Protein AF-A0A1P8U881-F1 (afdb_monomer_lite)

Secondary structure (DSSP, 8-state):
-HHHHHHHHHHHHHHHHHHHHHHHHHHHTT--HHHHHHHHHHHHHHHHHHHHHHHHHHH-HHHHTT----HHHHHHHHHHHHHHHHHTT--TTTHHHHHHHHHHHHHHHHHHHHHHHHHHHS-----EE-TTS-EEPPPPPPPP--------------PPPP-

Structure (mmCIF, N/CA/C/O backbone):
data_AF-A0A1P8U881-F1
#
_entry.id   AF-A0A1P8U881-F1
#
loop_
_atom_site.group_PDB
_atom_site.id
_atom_site.type_symbol
_atom_site.label_atom_id
_atom_site.label_alt_id
_atom_site.label_comp_id
_atom_site.label_asym_id
_atom_site.label_entity_id
_atom_site.label_seq_id
_atom_site.pdbx_PDB_ins_code
_atom_site.Cartn_x
_atom_site.Cartn_y
_atom_site.Cartn_z
_atom_site.occupancy
_atom_site.B_iso_or_equiv
_atom_site.auth_seq_id
_atom_site.auth_comp_id
_atom_site.auth_asym_id
_atom_site.auth_atom_id
_atom_site.pdbx_PDB_model_num
ATOM 1 N N . MET A 1 1 ? -10.033 -18.294 9.668 1.00 58.78 1 MET A N 1
ATOM 2 C CA . MET A 1 1 ? -9.187 -17.810 10.787 1.00 58.78 1 MET A CA 1
ATOM 3 C C . MET A 1 1 ? -7.705 -17.781 10.399 1.00 58.78 1 MET A C 1
ATOM 5 O O . MET A 1 1 ? -7.100 -16.722 10.499 1.00 58.78 1 MET A O 1
ATOM 9 N N . TRP A 1 2 ? -7.148 -18.877 9.861 1.00 72.69 2 TRP A N 1
ATOM 10 C CA . TRP A 1 2 ? -5.722 -18.996 9.504 1.00 72.69 2 TRP A CA 1
ATOM 11 C C . TRP A 1 2 ? -5.199 -17.943 8.508 1.00 72.69 2 TRP A C 1
ATOM 13 O O . TRP A 1 2 ? -4.165 -17.335 8.767 1.00 72.69 2 TRP A O 1
ATOM 23 N N . LEU A 1 3 ? -5.949 -17.631 7.439 1.00 68.19 3 LEU A N 1
ATOM 24 C CA . LEU A 1 3 ? -5.554 -16.625 6.436 1.00 68.19 3 LEU A CA 1
ATOM 25 C C . LEU A 1 3 ? -5.283 -15.237 7.048 1.00 68.19 3 LEU A C 1
ATOM 27 O O . LEU A 1 3 ? -4.301 -14.583 6.715 1.00 68.19 3 LEU A O 1
ATOM 31 N N . ARG A 1 4 ? -6.120 -14.813 8.006 1.00 69.38 4 ARG A N 1
ATOM 32 C CA . ARG A 1 4 ? -6.014 -13.506 8.684 1.00 69.38 4 ARG A CA 1
ATOM 33 C C . ARG A 1 4 ? -4.756 -13.418 9.553 1.00 69.38 4 ARG A C 1
ATOM 35 O O . ARG A 1 4 ? -4.193 -12.342 9.727 1.00 69.38 4 ARG A O 1
ATOM 42 N N . GLN A 1 5 ? -4.317 -14.554 10.084 1.00 71.75 5 GLN A N 1
ATOM 43 C CA . GLN A 1 5 ? -3.160 -14.673 10.967 1.00 71.75 5 GLN A CA 1
ATOM 44 C C . GLN A 1 5 ? -1.859 -14.867 10.180 1.00 71.75 5 GLN A C 1
ATOM 46 O O . GLN A 1 5 ? -0.818 -14.331 10.557 1.00 71.75 5 GLN A O 1
ATOM 51 N N . ALA A 1 6 ? -1.931 -15.577 9.052 1.00 72.88 6 ALA A N 1
ATOM 52 C CA . ALA A 1 6 ? -0.857 -15.668 8.072 1.00 72.88 6 ALA A CA 1
ATOM 53 C C . ALA A 1 6 ? -0.561 -14.294 7.455 1.00 72.88 6 ALA A C 1
ATOM 55 O O . ALA A 1 6 ? 0.593 -13.878 7.442 1.00 72.88 6 ALA A O 1
ATOM 56 N N . PHE A 1 7 ? -1.594 -13.540 7.060 1.00 70.44 7 PHE A N 1
ATOM 57 C CA . PHE A 1 7 ? -1.422 -12.181 6.542 1.00 70.44 7 PHE A CA 1
ATOM 58 C C . PHE A 1 7 ? -0.778 -11.249 7.573 1.00 70.44 7 PHE A C 1
ATOM 60 O O . PHE A 1 7 ? 0.141 -10.505 7.249 1.00 70.44 7 PHE A O 1
ATOM 67 N N . PHE A 1 8 ? -1.173 -11.357 8.847 1.00 70.06 8 PHE A N 1
ATOM 68 C CA . PHE A 1 8 ? -0.537 -10.597 9.926 1.00 70.06 8 PHE A CA 1
ATOM 69 C C . PHE A 1 8 ? 0.968 -10.884 10.056 1.00 70.06 8 PHE A C 1
ATOM 71 O O . PHE A 1 8 ? 1.750 -9.977 10.327 1.00 70.06 8 PHE A O 1
ATOM 78 N N . ARG A 1 9 ? 1.390 -12.137 9.847 1.00 75.06 9 ARG A N 1
ATOM 79 C CA . ARG A 1 9 ? 2.813 -12.508 9.827 1.00 75.06 9 ARG A CA 1
ATOM 80 C C . ARG A 1 9 ? 3.512 -12.062 8.544 1.00 75.06 9 ARG A C 1
ATOM 82 O O . ARG A 1 9 ? 4.681 -11.714 8.617 1.00 75.06 9 ARG A O 1
ATOM 89 N N . TRP A 1 10 ? 2.805 -12.054 7.412 1.00 78.38 10 TRP A N 1
ATOM 90 C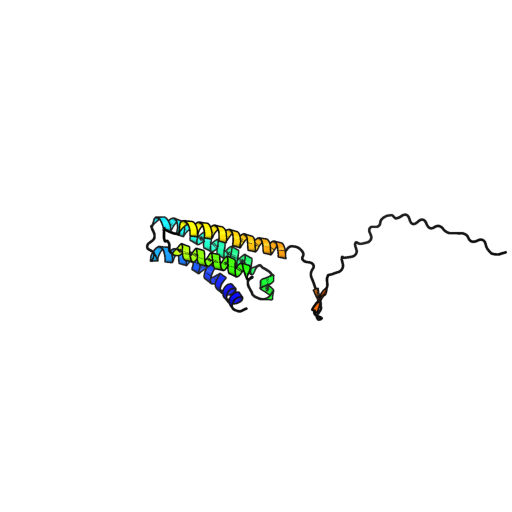 CA . TRP A 1 10 ? 3.308 -11.658 6.090 1.00 78.38 10 TRP A CA 1
ATOM 91 C C . TRP A 1 10 ? 3.553 -10.152 5.950 1.00 78.38 10 TRP A C 1
ATOM 93 O O . TRP A 1 10 ? 4.428 -9.734 5.200 1.00 78.38 10 TRP A O 1
ATOM 103 N N . LEU A 1 11 ? 2.835 -9.337 6.719 1.00 72.25 11 LEU A N 1
ATOM 104 C CA . LEU A 1 11 ? 2.963 -7.881 6.723 1.00 72.25 11 LEU A CA 1
ATOM 105 C C . LEU A 1 11 ? 4.398 -7.381 6.991 1.00 72.25 11 LEU A C 1
ATOM 107 O O . LEU A 1 11 ? 4.831 -6.425 6.348 1.00 72.25 11 LEU A O 1
ATOM 111 N N . ILE A 1 12 ? 5.135 -8.032 7.903 1.00 74.19 12 ILE A N 1
ATOM 112 C CA . ILE A 1 12 ? 6.528 -7.671 8.229 1.00 74.19 12 ILE A CA 1
ATOM 113 C C . ILE A 1 12 ? 7.478 -8.016 7.067 1.00 74.19 12 ILE A C 1
ATOM 115 O O . ILE A 1 12 ? 8.176 -7.114 6.609 1.00 74.19 12 ILE A O 1
ATOM 119 N N . PRO A 1 13 ? 7.499 -9.258 6.537 1.00 79.44 13 PRO A N 1
ATOM 120 C CA . PRO A 1 13 ? 8.240 -9.580 5.320 1.00 79.44 13 PRO A CA 1
ATOM 121 C C . PRO A 1 13 ? 7.901 -8.650 4.154 1.00 79.44 13 PRO A C 1
ATOM 123 O O . PRO A 1 13 ? 8.803 -8.150 3.489 1.00 79.44 13 PRO A O 1
ATOM 126 N N . ALA A 1 14 ? 6.614 -8.368 3.932 1.00 77.31 14 ALA A N 1
ATOM 127 C CA . ALA A 1 14 ? 6.149 -7.544 2.821 1.00 77.31 14 ALA A CA 1
ATOM 128 C C . ALA A 1 14 ? 6.682 -6.102 2.866 1.00 77.31 14 ALA A C 1
ATOM 130 O O . ALA A 1 14 ? 6.872 -5.505 1.809 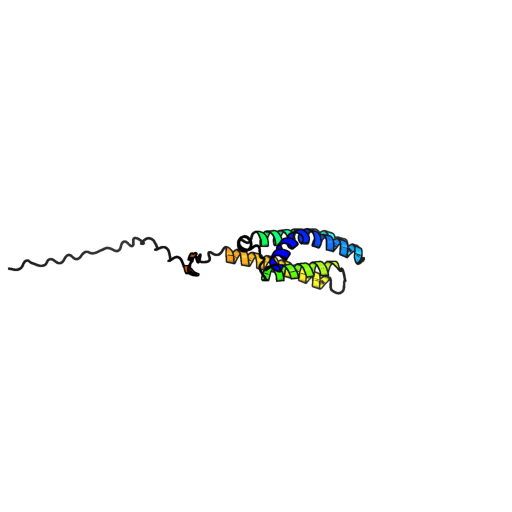1.00 77.31 14 ALA A O 1
ATOM 131 N N . ALA A 1 15 ? 6.993 -5.570 4.057 1.00 73.81 15 ALA A N 1
ATOM 132 C CA . ALA A 1 15 ? 7.633 -4.260 4.220 1.00 73.81 15 ALA A CA 1
ATOM 133 C C . ALA A 1 15 ? 8.991 -4.148 3.532 1.00 73.81 15 ALA A C 1
ATOM 135 O O . ALA A 1 15 ? 9.349 -3.066 3.080 1.00 73.81 15 ALA A O 1
ATOM 136 N N . PHE A 1 16 ? 9.710 -5.260 3.401 1.00 79.62 16 PHE A N 1
ATOM 137 C CA . PHE A 1 16 ? 10.985 -5.316 2.693 1.00 79.62 16 PHE A CA 1
ATOM 138 C C . PHE A 1 16 ? 10.826 -5.899 1.289 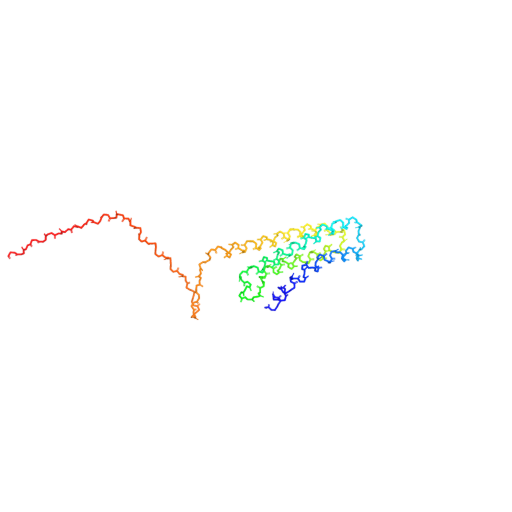1.00 79.62 16 PHE A C 1
ATOM 140 O O . PHE A 1 16 ? 11.480 -5.448 0.353 1.00 79.62 16 PHE A O 1
ATOM 147 N N . LEU A 1 17 ? 9.920 -6.867 1.123 1.00 86.88 17 LEU A N 1
ATOM 148 C CA . LEU A 1 17 ? 9.711 -7.558 -0.146 1.00 86.88 17 LEU A CA 1
ATOM 149 C C . LEU A 1 17 ? 9.149 -6.635 -1.233 1.00 86.88 17 LEU A C 1
ATOM 151 O O . LEU A 1 17 ? 9.606 -6.702 -2.367 1.00 86.88 17 LEU A O 1
ATOM 155 N N . LEU A 1 18 ? 8.190 -5.764 -0.900 1.00 82.56 18 LEU A N 1
ATOM 156 C CA . LEU A 1 18 ? 7.596 -4.826 -1.859 1.00 82.56 18 LEU A CA 1
ATOM 157 C C . LEU A 1 18 ? 8.581 -3.770 -2.389 1.00 82.56 18 LEU A C 1
ATOM 159 O O . LEU A 1 18 ? 8.669 -3.621 -3.608 1.00 82.56 18 LEU A O 1
ATOM 163 N N . PRO A 1 19 ? 9.336 -3.034 -1.549 1.00 80.12 19 PRO A N 1
ATOM 164 C CA . PRO A 1 19 ? 10.314 -2.080 -2.068 1.00 80.12 19 PRO A CA 1
ATOM 165 C C . PRO A 1 19 ? 11.447 -2.780 -2.827 1.00 80.12 19 PRO A C 1
ATOM 167 O O . PRO A 1 19 ? 11.899 -2.265 -3.848 1.00 80.12 19 PRO A O 1
ATOM 170 N N . LEU A 1 20 ? 11.860 -3.978 -2.395 1.00 85.75 20 LEU A N 1
ATOM 171 C CA . LEU A 1 20 ? 12.837 -4.780 -3.132 1.00 85.75 20 LEU A CA 1
ATOM 172 C C . LEU A 1 20 ? 12.289 -5.240 -4.493 1.00 85.75 20 LEU A C 1
ATOM 174 O O . LEU A 1 20 ? 13.020 -5.230 -5.481 1.00 85.75 20 LEU A O 1
ATOM 178 N N . TRP A 1 21 ? 11.003 -5.591 -4.569 1.00 87.88 21 TRP A N 1
ATOM 179 C CA . TRP A 1 21 ? 10.341 -5.983 -5.813 1.00 87.88 21 TRP A CA 1
ATOM 180 C C . TRP A 1 21 ? 10.380 -4.880 -6.870 1.00 87.88 21 TRP A C 1
ATOM 182 O O . TRP A 1 21 ? 10.599 -5.185 -8.036 1.00 87.88 21 TRP A O 1
ATOM 192 N N . LEU A 1 22 ? 10.238 -3.607 -6.491 1.00 83.94 22 LEU A N 1
ATOM 193 C CA . LEU A 1 22 ? 10.348 -2.499 -7.448 1.00 83.94 22 LEU A CA 1
ATOM 194 C C . LEU A 1 22 ? 11.742 -2.424 -8.084 1.00 83.94 22 LEU A C 1
ATOM 196 O O . LEU A 1 22 ? 11.858 -2.157 -9.278 1.00 83.94 22 LEU A O 1
ATOM 200 N N . LEU A 1 23 ? 12.794 -2.710 -7.313 1.00 84.50 23 LEU A N 1
ATOM 201 C CA . LEU A 1 23 ? 14.156 -2.776 -7.838 1.00 84.50 23 LEU A CA 1
ATOM 202 C C . LEU A 1 23 ? 14.344 -3.994 -8.754 1.00 84.50 23 LEU A C 1
ATOM 204 O O . LEU A 1 23 ? 14.874 -3.859 -9.853 1.00 84.50 23 LEU A O 1
ATOM 208 N N . ILE A 1 24 ? 13.876 -5.170 -8.322 1.00 87.06 24 ILE A N 1
ATOM 209 C CA . ILE A 1 24 ? 13.941 -6.410 -9.112 1.00 87.06 24 ILE A CA 1
ATOM 210 C C . ILE A 1 24 ? 13.193 -6.236 -10.434 1.00 87.06 24 ILE A C 1
ATOM 212 O O . ILE A 1 24 ? 13.730 -6.551 -11.491 1.00 87.06 24 ILE A O 1
ATOM 216 N N . GLY A 1 25 ? 11.978 -5.701 -10.382 1.00 83.75 25 GLY A N 1
ATOM 217 C CA . GLY A 1 25 ? 11.148 -5.432 -11.543 1.00 83.75 25 GLY A CA 1
ATOM 218 C C . GLY A 1 25 ? 11.824 -4.492 -12.536 1.00 83.75 25 GLY A C 1
ATOM 219 O O . GLY A 1 25 ? 11.855 -4.772 -13.731 1.00 83.75 25 GLY A O 1
ATOM 220 N N . TRP A 1 26 ? 12.457 -3.425 -12.048 1.00 85.31 26 TRP A N 1
ATOM 221 C CA . TRP A 1 26 ? 13.196 -2.502 -12.906 1.00 85.31 26 TRP A CA 1
ATOM 222 C C . TRP A 1 26 ? 14.343 -3.202 -13.656 1.00 85.31 26 TRP A C 1
ATOM 224 O O . TRP A 1 26 ? 14.481 -3.011 -14.865 1.00 85.31 26 TRP A O 1
ATOM 234 N N . ILE A 1 27 ? 15.107 -4.062 -12.966 1.00 83.88 27 ILE A N 1
ATOM 235 C CA . ILE A 1 27 ? 16.208 -4.844 -13.557 1.00 83.88 27 ILE A CA 1
ATOM 236 C C . ILE A 1 27 ? 15.678 -5.865 -14.574 1.00 83.88 27 ILE A C 1
ATOM 238 O O . ILE A 1 27 ? 16.197 -5.962 -15.683 1.00 83.88 27 ILE A O 1
ATOM 242 N N . VAL A 1 28 ? 14.657 -6.640 -14.198 1.00 87.81 28 VAL A N 1
ATOM 243 C CA . VAL A 1 28 ? 14.150 -7.775 -14.987 1.00 87.81 28 VAL A CA 1
ATOM 244 C C . VAL A 1 28 ? 13.420 -7.315 -16.246 1.00 87.81 28 VAL A C 1
ATOM 246 O O . VAL A 1 28 ? 13.619 -7.895 -17.310 1.00 87.81 28 VAL A O 1
ATOM 249 N N . PHE A 1 29 ? 12.592 -6.274 -16.146 1.00 83.25 29 PHE A N 1
ATOM 250 C CA . PHE A 1 29 ? 11.807 -5.776 -17.278 1.00 83.25 29 PHE A CA 1
ATOM 251 C C . PHE A 1 29 ? 12.576 -4.781 -18.158 1.00 83.25 29 PHE A C 1
ATOM 253 O O . PHE A 1 29 ? 12.011 -4.259 -19.116 1.00 83.25 29 PHE A O 1
ATOM 260 N N . GLY A 1 30 ? 13.860 -4.530 -17.865 1.00 73.50 30 GLY A N 1
ATOM 261 C CA . GLY A 1 30 ? 14.717 -3.664 -18.680 1.00 73.50 30 GLY A CA 1
ATOM 262 C C . GLY A 1 30 ? 14.135 -2.261 -18.844 1.00 73.50 30 GLY A C 1
ATOM 263 O O . GLY A 1 30 ? 14.187 -1.681 -19.930 1.00 73.50 30 GLY A O 1
ATOM 264 N N . ALA A 1 31 ? 13.510 -1.745 -17.784 1.00 76.12 31 ALA A N 1
ATOM 265 C CA . ALA A 1 31 ? 12.789 -0.487 -17.835 1.00 76.12 31 ALA A CA 1
ATOM 266 C C . ALA A 1 31 ? 13.745 0.683 -18.115 1.00 76.12 31 ALA A C 1
ATOM 268 O O . ALA A 1 31 ? 14.925 0.656 -17.764 1.00 76.12 31 ALA A O 1
ATOM 269 N N . ASN A 1 32 ? 13.213 1.739 -18.735 1.00 80.81 32 ASN A N 1
ATOM 270 C CA . ASN A 1 32 ? 13.962 2.950 -19.077 1.00 80.81 32 ASN A CA 1
ATOM 271 C C . ASN A 1 32 ? 14.835 3.424 -17.885 1.00 80.81 32 ASN A C 1
ATOM 273 O O . ASN A 1 32 ? 14.325 3.463 -16.763 1.00 80.81 32 ASN A O 1
ATOM 277 N N . PRO A 1 33 ? 16.106 3.833 -18.081 1.00 82.12 33 PRO A N 1
ATOM 278 C CA . PRO A 1 33 ? 16.930 4.430 -17.024 1.00 82.12 33 PRO A CA 1
ATOM 279 C C . PRO A 1 33 ? 16.235 5.559 -16.248 1.00 82.12 33 PRO A C 1
ATOM 281 O O . PRO A 1 33 ? 16.439 5.700 -15.047 1.00 82.12 33 PRO A O 1
ATOM 284 N N . TRP A 1 34 ? 15.338 6.314 -16.891 1.00 84.19 34 TRP A N 1
ATOM 285 C CA . TRP A 1 34 ? 14.506 7.323 -16.226 1.00 84.19 34 TRP A CA 1
ATOM 286 C C . TRP A 1 34 ? 13.526 6.741 -15.192 1.00 84.19 34 TRP A C 1
ATOM 288 O O . TRP A 1 34 ? 13.181 7.415 -14.225 1.00 84.19 34 TRP A O 1
ATOM 298 N N . ALA A 1 35 ? 13.098 5.486 -15.344 1.00 80.56 35 ALA A N 1
ATOM 299 C CA . ALA A 1 35 ? 12.274 4.790 -14.360 1.00 80.56 35 ALA A CA 1
ATOM 300 C C . ALA A 1 35 ? 13.027 4.536 -13.045 1.00 80.56 35 ALA A C 1
ATOM 302 O O . ALA A 1 35 ? 12.391 4.467 -11.996 1.00 80.56 35 ALA A O 1
ATOM 303 N N . LEU A 1 36 ? 14.365 4.479 -13.068 1.00 83.75 36 LEU A N 1
ATOM 304 C CA . LEU A 1 36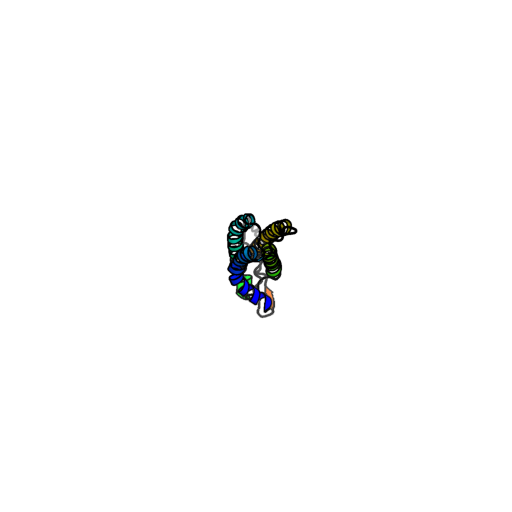 ? 15.175 4.314 -11.860 1.00 83.75 36 LEU A CA 1
ATOM 305 C C . LEU A 1 36 ? 14.972 5.472 -10.872 1.00 83.75 36 LEU A C 1
ATOM 307 O O . LEU A 1 36 ? 14.903 5.237 -9.670 1.00 83.75 36 LEU A O 1
ATOM 311 N N . LEU A 1 37 ? 14.808 6.708 -11.359 1.00 87.38 37 LEU A N 1
ATOM 312 C CA . LEU A 1 37 ? 14.483 7.864 -10.509 1.00 87.38 37 LEU A CA 1
ATOM 313 C C . LEU A 1 37 ? 13.172 7.632 -9.754 1.00 87.38 37 LEU A C 1
ATOM 315 O O . LEU A 1 37 ? 13.100 7.831 -8.542 1.00 87.38 37 LEU A O 1
ATOM 319 N N . TRP A 1 38 ? 12.151 7.138 -10.456 1.00 83.88 38 TRP A N 1
ATOM 320 C CA . TRP A 1 38 ? 10.869 6.801 -9.847 1.00 83.88 38 TRP A CA 1
ATOM 321 C C . TRP A 1 38 ? 10.979 5.621 -8.880 1.00 83.88 38 TRP A C 1
ATOM 323 O O . TRP A 1 38 ? 10.323 5.649 -7.844 1.00 83.88 38 TRP A O 1
ATOM 333 N N . VAL A 1 39 ? 11.826 4.622 -9.145 1.00 83.44 39 VAL A N 1
ATOM 334 C CA . VAL A 1 39 ? 12.115 3.511 -8.214 1.00 83.44 39 VAL A CA 1
ATOM 335 C C . VAL A 1 39 ? 12.767 4.024 -6.932 1.00 83.44 39 VAL A C 1
ATOM 337 O O . VAL A 1 39 ? 12.313 3.686 -5.843 1.00 83.44 39 VAL A O 1
ATOM 340 N N . ILE A 1 40 ? 13.785 4.881 -7.046 1.00 85.00 40 ILE A N 1
ATOM 341 C CA . ILE A 1 40 ? 14.510 5.447 -5.899 1.00 85.00 40 ILE A CA 1
ATOM 342 C C . ILE A 1 40 ? 13.583 6.290 -5.018 1.00 85.00 40 ILE A C 1
ATOM 344 O O . ILE A 1 40 ? 13.730 6.280 -3.800 1.00 85.00 40 ILE A O 1
ATOM 348 N N . VAL A 1 41 ? 12.612 6.992 -5.608 1.00 86.81 41 VAL A N 1
ATOM 349 C CA . VAL A 1 41 ? 11.615 7.772 -4.859 1.00 86.81 41 VAL A CA 1
ATOM 350 C C . VAL A 1 41 ? 10.509 6.878 -4.289 1.00 86.81 41 VAL A C 1
ATOM 352 O O . VAL A 1 41 ? 10.122 7.026 -3.132 1.00 86.81 41 VAL A O 1
ATOM 355 N N . SER A 1 42 ? 9.991 5.932 -5.071 1.00 80.06 42 SER A N 1
ATOM 356 C CA . SER A 1 42 ? 8.849 5.100 -4.672 1.00 80.06 42 SER A CA 1
ATOM 357 C C . SER A 1 42 ? 9.212 4.016 -3.661 1.00 80.06 42 SER A C 1
ATOM 359 O O . SER A 1 42 ? 8.424 3.778 -2.753 1.00 80.06 42 SER A O 1
ATOM 361 N N . ALA A 1 43 ? 10.392 3.397 -3.744 1.00 82.81 43 ALA A N 1
ATOM 362 C CA . ALA A 1 43 ? 10.830 2.368 -2.802 1.00 82.81 43 ALA A CA 1
ATOM 363 C C . ALA A 1 43 ? 10.808 2.830 -1.326 1.00 82.81 43 ALA A C 1
ATOM 365 O O . ALA A 1 43 ? 10.174 2.151 -0.514 1.00 82.81 43 ALA A O 1
ATOM 366 N N . PRO A 1 44 ? 11.406 3.977 -0.935 1.00 82.56 44 PRO A N 1
ATOM 367 C CA . PRO A 1 44 ? 11.321 4.462 0.440 1.00 82.56 44 PRO A CA 1
ATOM 368 C C . PRO A 1 44 ? 9.899 4.890 0.814 1.00 82.56 44 PRO A C 1
ATOM 370 O O . PRO A 1 44 ? 9.485 4.655 1.945 1.00 82.56 44 PRO A O 1
ATOM 373 N N . ILE A 1 45 ? 9.119 5.449 -0.119 1.00 84.88 45 ILE A N 1
ATOM 374 C CA . ILE A 1 45 ? 7.712 5.794 0.132 1.00 84.88 45 ILE A CA 1
ATOM 375 C C . ILE A 1 45 ? 6.898 4.535 0.443 1.00 84.88 45 ILE A C 1
ATOM 377 O O . ILE A 1 45 ? 6.184 4.508 1.440 1.00 84.88 45 ILE A O 1
ATOM 381 N N . VAL A 1 46 ? 7.026 3.478 -0.363 1.00 82.44 46 VAL A N 1
ATOM 382 C CA . VAL A 1 46 ? 6.350 2.188 -0.158 1.00 82.44 46 VAL A CA 1
ATOM 383 C C . VAL A 1 46 ? 6.782 1.564 1.163 1.00 82.44 46 VAL A C 1
ATOM 385 O O . VAL A 1 46 ? 5.930 1.076 1.902 1.00 82.44 46 VAL A O 1
ATOM 388 N N . LEU A 1 47 ? 8.073 1.629 1.500 1.00 83.25 47 LEU A N 1
ATOM 389 C CA . LEU A 1 47 ? 8.589 1.150 2.780 1.00 83.25 47 LEU A CA 1
ATOM 390 C C . LEU A 1 47 ? 7.951 1.904 3.951 1.00 83.25 47 LEU A C 1
ATOM 392 O O . LEU A 1 47 ? 7.393 1.276 4.848 1.00 83.25 47 LEU A O 1
ATOM 396 N N . VAL A 1 48 ? 7.982 3.240 3.937 1.00 83.38 48 VAL A N 1
ATOM 397 C CA . VAL A 1 48 ? 7.395 4.077 4.996 1.00 83.38 48 VAL A CA 1
ATOM 398 C C . VAL A 1 48 ? 5.894 3.832 5.102 1.00 83.38 48 VAL A C 1
ATOM 400 O O . VAL A 1 48 ? 5.379 3.634 6.201 1.00 83.38 48 VAL A O 1
ATOM 403 N N . TRP A 1 49 ? 5.190 3.782 3.972 1.00 80.81 49 TRP A N 1
ATOM 404 C CA . TRP A 1 49 ? 3.752 3.544 3.940 1.00 80.81 49 TRP A CA 1
ATOM 405 C C . TRP A 1 49 ? 3.393 2.176 4.515 1.00 80.81 49 TRP A C 1
ATOM 407 O O . TRP A 1 49 ? 2.497 2.067 5.349 1.00 80.81 49 TRP A O 1
ATOM 417 N N . GLN A 1 50 ? 4.141 1.137 4.145 1.00 80.50 50 GLN A N 1
ATOM 418 C CA . GLN A 1 50 ? 3.945 -0.209 4.665 1.00 80.50 50 GLN A CA 1
ATOM 419 C C . GLN A 1 50 ? 4.284 -0.291 6.159 1.00 80.50 50 GLN A C 1
ATOM 421 O O . GLN A 1 50 ? 3.559 -0.947 6.905 1.00 80.50 50 GLN A O 1
ATOM 426 N N . VAL A 1 51 ? 5.317 0.409 6.642 1.00 77.44 51 VAL A N 1
ATOM 427 C CA . VAL A 1 51 ? 5.612 0.524 8.084 1.00 77.44 51 VAL A CA 1
ATOM 428 C C . VAL A 1 51 ? 4.459 1.202 8.826 1.00 77.44 51 VAL A C 1
ATOM 430 O O . VAL A 1 51 ? 4.014 0.699 9.856 1.00 77.44 51 VAL A O 1
ATOM 433 N N . ILE A 1 52 ? 3.915 2.297 8.295 1.00 79.69 52 ILE A N 1
ATOM 434 C CA . ILE A 1 52 ? 2.770 2.982 8.907 1.00 79.69 52 ILE A CA 1
ATOM 435 C C . ILE A 1 52 ? 1.556 2.054 8.950 1.00 79.69 52 ILE A C 1
ATOM 437 O O . ILE A 1 52 ? 0.969 1.871 10.016 1.00 79.69 52 ILE A O 1
ATOM 441 N N . LEU A 1 53 ? 1.204 1.418 7.829 1.00 75.25 53 LEU A N 1
ATOM 442 C CA . LEU A 1 53 ? 0.069 0.498 7.759 1.00 75.25 53 LEU A CA 1
ATOM 443 C C . LEU A 1 53 ? 0.249 -0.688 8.712 1.00 75.25 53 LEU A C 1
ATOM 445 O O . LEU A 1 53 ? -0.675 -1.041 9.441 1.00 75.25 53 LEU A O 1
ATOM 449 N N . THR A 1 54 ? 1.443 -1.279 8.773 1.00 75.56 54 THR A N 1
ATOM 450 C CA . THR A 1 54 ? 1.721 -2.395 9.688 1.00 75.56 54 THR A CA 1
ATOM 451 C C . THR A 1 54 ? 1.634 -1.993 11.153 1.00 75.56 54 THR A C 1
ATOM 453 O O . THR A 1 54 ? 1.019 -2.717 11.941 1.00 75.56 54 THR A O 1
ATOM 456 N N . LEU A 1 55 ? 2.196 -0.842 11.529 1.00 71.00 55 LEU A N 1
ATOM 457 C CA . LEU A 1 55 ? 2.090 -0.319 12.889 1.00 71.00 55 LEU A CA 1
ATOM 458 C C . LEU A 1 55 ? 0.642 0.003 13.249 1.00 71.00 55 LEU A C 1
ATOM 460 O O . LEU A 1 55 ? 0.198 -0.371 14.330 1.00 71.00 55 LEU A O 1
ATOM 464 N N . LEU A 1 56 ? -0.111 0.619 12.341 1.00 71.38 56 LEU A N 1
ATOM 465 C CA . LEU A 1 56 ? -1.498 1.011 12.569 1.00 71.38 56 LEU A CA 1
ATOM 466 C C . LEU A 1 56 ? -2.418 -0.209 12.736 1.00 71.38 56 LEU A C 1
ATOM 468 O O . LEU A 1 56 ? -3.197 -0.274 13.686 1.00 71.38 56 LEU A O 1
ATOM 472 N N . ILE A 1 57 ? -2.252 -1.234 11.892 1.00 68.56 57 ILE A N 1
ATOM 473 C CA . ILE A 1 57 ? -2.972 -2.514 12.006 1.00 68.56 57 ILE A CA 1
ATOM 474 C C . ILE A 1 57 ? -2.612 -3.232 13.314 1.00 68.56 57 ILE A C 1
ATOM 476 O O . ILE A 1 57 ? -3.467 -3.857 13.940 1.00 68.56 57 ILE A O 1
ATOM 480 N N . ARG A 1 58 ? -1.351 -3.152 13.752 1.00 66.31 58 ARG A N 1
ATOM 481 C CA . ARG A 1 58 ? -0.871 -3.824 14.969 1.00 66.31 58 ARG A CA 1
ATOM 482 C C . ARG A 1 58 ? -1.217 -3.079 16.259 1.00 66.31 58 ARG A C 1
ATOM 484 O O . ARG A 1 58 ? -1.400 -3.726 17.290 1.00 66.31 58 ARG A O 1
ATOM 491 N N . ALA A 1 59 ? -1.291 -1.750 16.216 1.00 57.53 59 ALA A N 1
ATOM 492 C CA . ALA A 1 59 ? -1.692 -0.901 17.337 1.00 57.53 59 ALA A CA 1
ATOM 493 C C . ALA A 1 59 ? -3.182 -1.057 17.674 1.00 57.53 59 ALA A C 1
ATOM 495 O O . ALA A 1 59 ? -3.595 -0.796 18.803 1.00 57.53 59 ALA A O 1
ATOM 496 N N . ARG A 1 60 ? -3.978 -1.534 16.713 1.00 62.84 60 ARG A N 1
ATOM 497 C CA . ARG A 1 60 ? -5.410 -1.765 16.865 1.00 62.84 60 ARG A CA 1
ATOM 498 C C . ARG A 1 60 ? -5.710 -2.800 17.959 1.00 62.84 60 ARG A C 1
ATOM 500 O O . ARG A 1 60 ? -5.340 -3.974 17.861 1.00 62.84 60 ARG A O 1
ATOM 507 N N . GLY A 1 61 ? -6.396 -2.362 19.019 1.00 48.38 61 GLY A N 1
ATOM 508 C CA . GLY A 1 61 ? -6.673 -3.157 20.225 1.00 48.38 61 GLY A CA 1
ATOM 509 C C . GLY A 1 61 ? -7.514 -4.410 19.962 1.00 48.38 61 GLY A C 1
ATOM 510 O O . GLY A 1 61 ? -7.355 -5.422 20.644 1.00 48.38 61 GLY A O 1
ATOM 511 N N . THR A 1 62 ? -8.319 -4.396 18.898 1.00 48.62 62 THR A N 1
ATOM 512 C CA . THR A 1 62 ? -9.122 -5.535 18.426 1.00 48.62 62 THR A CA 1
ATOM 513 C C . THR A 1 62 ? -8.278 -6.718 17.924 1.00 48.62 62 THR A C 1
ATOM 515 O O . THR A 1 62 ? -8.718 -7.866 17.997 1.00 48.62 62 THR A O 1
ATOM 518 N N . VAL A 1 63 ? -7.025 -6.489 17.507 1.00 47.94 63 VAL A N 1
ATOM 519 C CA . VAL A 1 63 ? -6.088 -7.552 17.095 1.00 47.94 63 VAL A CA 1
ATOM 520 C C . VAL A 1 63 ? -5.395 -8.193 18.304 1.00 47.94 63 VAL A C 1
ATOM 522 O O . VAL A 1 63 ? -5.032 -9.368 18.241 1.00 47.94 63 VAL A O 1
ATOM 525 N N . ARG A 1 64 ? -5.254 -7.486 19.438 1.00 50.91 64 ARG A N 1
ATOM 526 C CA . ARG A 1 64 ? -4.621 -8.041 20.654 1.00 50.91 64 ARG A CA 1
ATOM 527 C C . ARG A 1 64 ? -5.430 -9.169 21.295 1.00 50.91 64 ARG A C 1
ATOM 529 O O . ARG A 1 64 ? -4.822 -10.072 21.857 1.00 50.91 64 ARG A O 1
ATOM 536 N N . ALA A 1 65 ? -6.755 -9.166 21.149 1.00 48.69 65 ALA A N 1
ATOM 537 C CA . ALA A 1 65 ? -7.614 -10.221 21.688 1.00 48.69 65 ALA A CA 1
ATOM 538 C C . ALA A 1 65 ? -7.658 -11.497 20.817 1.00 48.69 65 ALA A C 1
ATOM 540 O O . ALA A 1 65 ? -7.929 -12.572 21.340 1.00 48.69 65 ALA A O 1
ATOM 541 N N . GLY A 1 66 ? -7.379 -11.405 19.505 1.00 50.19 66 GLY A N 1
ATOM 542 C CA . GLY A 1 66 ? -7.594 -12.527 18.571 1.00 50.19 66 GLY A CA 1
ATOM 543 C C . GLY A 1 66 ? -6.518 -12.788 17.510 1.00 50.19 66 GLY A C 1
ATOM 544 O O . GLY A 1 66 ? -6.651 -13.744 16.753 1.00 50.19 66 GLY A O 1
ATOM 545 N N . ARG A 1 67 ? -5.459 -11.966 17.407 1.00 56.00 67 ARG A N 1
ATOM 546 C CA . ARG A 1 67 ? -4.429 -12.029 16.341 1.00 56.00 67 ARG A CA 1
ATOM 547 C C . ARG A 1 67 ? -5.015 -12.139 14.916 1.00 56.00 67 ARG A C 1
ATOM 549 O O . ARG A 1 67 ? -4.461 -12.838 14.068 1.00 56.00 67 ARG A O 1
ATOM 556 N N . ALA A 1 68 ? -6.127 -11.456 14.635 1.00 54.53 68 ALA A N 1
ATOM 557 C CA . ALA A 1 68 ? -6.797 -11.503 13.335 1.00 54.53 68 ALA A CA 1
ATOM 558 C C . ALA A 1 68 ? -7.022 -10.093 12.770 1.00 54.53 68 ALA A C 1
ATOM 560 O O . ALA A 1 68 ? -7.711 -9.278 13.375 1.00 54.53 68 ALA A O 1
ATOM 561 N N . VAL A 1 69 ? -6.463 -9.826 11.587 1.00 57.09 69 VAL A N 1
ATOM 562 C CA . VAL A 1 69 ? -6.641 -8.571 10.829 1.00 57.09 69 VAL A CA 1
ATOM 563 C C . VAL A 1 69 ? -8.097 -8.426 10.376 1.00 57.09 69 VAL A C 1
ATOM 565 O O . VAL A 1 69 ? -8.723 -9.431 10.034 1.00 57.09 69 VAL A O 1
ATOM 568 N N . SER A 1 70 ? -8.669 -7.216 10.364 1.00 67.38 70 SER A N 1
ATOM 569 C CA . SER A 1 70 ? -10.020 -6.983 9.820 1.00 67.38 70 SER A CA 1
ATOM 570 C C . SER A 1 70 ? -10.117 -7.440 8.357 1.00 67.38 70 SER A C 1
ATOM 572 O O . SER A 1 70 ? -9.159 -7.312 7.603 1.00 67.38 70 SER A O 1
ATOM 574 N N . TRP A 1 71 ? -11.270 -7.959 7.927 1.00 68.00 71 TRP A N 1
ATOM 575 C CA . TRP A 1 71 ? -11.479 -8.331 6.519 1.00 68.00 71 TRP A CA 1
ATOM 576 C C . TRP A 1 71 ? -11.366 -7.131 5.573 1.00 68.00 71 TRP A C 1
ATOM 578 O O . TRP A 1 71 ? -10.842 -7.273 4.473 1.00 68.00 71 TRP A O 1
ATOM 588 N N . THR A 1 72 ? -11.789 -5.946 6.023 1.00 69.44 72 THR A N 1
ATOM 589 C CA . THR A 1 72 ? -11.581 -4.691 5.290 1.00 69.44 72 THR A CA 1
ATOM 590 C C . THR A 1 72 ? -10.103 -4.393 5.097 1.00 69.44 72 THR A C 1
ATOM 592 O O . THR A 1 72 ? -9.685 -4.106 3.983 1.00 69.44 72 THR A O 1
ATOM 595 N N . ASP A 1 73 ? -9.301 -4.515 6.152 1.00 72.31 73 ASP A N 1
ATOM 596 C CA . ASP A 1 73 ? -7.876 -4.184 6.092 1.00 72.31 73 ASP A CA 1
ATOM 597 C C . ASP A 1 73 ? -7.137 -5.215 5.231 1.00 72.31 73 ASP A C 1
ATOM 599 O O . ASP A 1 73 ? -6.313 -4.841 4.408 1.00 72.31 73 ASP A O 1
ATOM 603 N N . LEU A 1 74 ? -7.497 -6.502 5.328 1.00 78.75 74 LEU A N 1
ATOM 604 C CA . LEU A 1 74 ? -6.983 -7.546 4.438 1.00 78.75 74 LEU A CA 1
ATOM 605 C C . LEU A 1 74 ? -7.285 -7.236 2.964 1.00 78.75 74 LEU A C 1
ATOM 607 O O . LEU A 1 74 ? -6.400 -7.367 2.125 1.00 78.75 74 LEU A O 1
ATOM 611 N N . GLY A 1 75 ? -8.516 -6.820 2.655 1.00 80.62 75 GLY A N 1
ATOM 612 C CA . GLY A 1 75 ? -8.924 -6.489 1.292 1.00 80.62 75 GLY A CA 1
ATOM 613 C C . GLY A 1 75 ? -8.211 -5.252 0.753 1.00 80.62 75 GLY A C 1
ATOM 614 O O . GLY A 1 75 ? -7.619 -5.304 -0.319 1.00 80.62 75 GLY A O 1
ATOM 615 N N . VAL A 1 76 ? -8.219 -4.153 1.509 1.00 80.94 76 VAL A N 1
ATOM 616 C CA . VAL A 1 76 ? -7.653 -2.872 1.063 1.00 80.94 76 VAL A CA 1
ATOM 617 C C . VAL A 1 76 ? -6.124 -2.929 1.010 1.00 80.94 76 VAL A C 1
ATOM 619 O O . VAL A 1 76 ? -5.525 -2.533 0.013 1.00 80.94 76 VAL A O 1
ATOM 622 N N . VAL A 1 77 ? -5.477 -3.478 2.041 1.00 82.31 77 VAL A N 1
ATOM 623 C CA . VAL A 1 77 ? -4.014 -3.614 2.079 1.00 82.31 77 VAL A CA 1
ATOM 624 C C . VAL A 1 77 ? -3.555 -4.676 1.088 1.00 82.31 77 VAL A C 1
ATOM 626 O O . VAL A 1 77 ? -2.580 -4.452 0.380 1.00 82.31 77 VAL A O 1
ATOM 629 N N . GLY A 1 78 ? -4.260 -5.804 0.975 1.00 83.62 78 GLY A N 1
ATOM 630 C CA . GLY A 1 78 ? -3.972 -6.821 -0.037 1.00 83.62 78 GLY A CA 1
ATOM 631 C C . GLY A 1 78 ? -4.077 -6.266 -1.459 1.00 83.62 78 GLY A C 1
ATOM 632 O O . GLY A 1 78 ? -3.160 -6.462 -2.254 1.00 83.62 78 GLY A O 1
ATOM 633 N N . ALA A 1 79 ? -5.130 -5.500 -1.759 1.00 86.44 79 ALA A N 1
ATOM 634 C CA . ALA A 1 79 ? -5.274 -4.817 -3.044 1.00 86.44 79 ALA A CA 1
ATOM 635 C C . ALA A 1 79 ? -4.118 -3.841 -3.304 1.00 86.44 79 ALA A C 1
ATOM 637 O O . ALA A 1 79 ? -3.552 -3.839 -4.395 1.00 86.44 79 ALA A O 1
ATOM 638 N N . TRP A 1 80 ? -3.707 -3.069 -2.293 1.00 87.94 80 TRP A N 1
ATOM 639 C CA . TRP A 1 80 ? -2.541 -2.192 -2.399 1.00 87.94 80 TRP A CA 1
ATOM 640 C C . TRP A 1 80 ? -1.251 -2.968 -2.712 1.00 87.94 80 TRP A C 1
ATOM 642 O O . TRP A 1 80 ? -0.504 -2.562 -3.596 1.00 87.94 80 TRP A O 1
ATOM 652 N N . HIS A 1 81 ? -1.017 -4.123 -2.075 1.00 86.06 81 HIS A N 1
ATOM 653 C CA . HIS A 1 81 ? 0.151 -4.966 -2.372 1.00 86.06 81 HIS A CA 1
ATOM 654 C C . HIS A 1 81 ? 0.147 -5.445 -3.826 1.00 86.06 81 HIS A C 1
ATOM 656 O O . HIS A 1 81 ? 1.176 -5.385 -4.492 1.00 86.06 81 HIS A O 1
ATOM 662 N N . VAL A 1 82 ? -1.006 -5.896 -4.328 1.00 89.12 82 VAL A N 1
ATOM 663 C CA . VAL A 1 82 ? -1.149 -6.340 -5.723 1.00 89.12 82 VAL A CA 1
ATOM 664 C C . VAL A 1 82 ? -0.853 -5.196 -6.694 1.00 89.12 82 VAL A C 1
ATOM 666 O O . VAL A 1 82 ? -0.167 -5.410 -7.690 1.00 89.12 82 VAL A O 1
ATOM 669 N N . LEU A 1 83 ? -1.298 -3.976 -6.384 1.00 88.06 83 LEU A N 1
ATOM 670 C CA . LEU A 1 83 ? -1.010 -2.793 -7.197 1.00 88.06 83 LEU A CA 1
ATOM 671 C C . LEU A 1 83 ? 0.479 -2.431 -7.202 1.00 88.06 83 LEU A C 1
ATOM 673 O O . LEU A 1 83 ? 1.030 -2.156 -8.264 1.00 88.06 83 LEU A O 1
ATOM 677 N N . VAL A 1 84 ? 1.155 -2.500 -6.052 1.00 86.12 84 VAL A N 1
ATOM 678 C CA . VAL A 1 84 ? 2.611 -2.289 -5.981 1.00 86.12 84 VAL A CA 1
ATOM 679 C C . VAL A 1 84 ? 3.363 -3.365 -6.773 1.00 86.12 84 VAL A C 1
ATOM 681 O O . VAL A 1 84 ? 4.318 -3.052 -7.483 1.00 86.12 84 VAL A O 1
ATOM 684 N N . ILE A 1 85 ? 2.916 -4.624 -6.706 1.00 87.44 85 ILE A N 1
ATOM 685 C CA . ILE A 1 85 ? 3.501 -5.714 -7.499 1.00 87.44 85 ILE A CA 1
ATOM 686 C C . ILE A 1 85 ? 3.324 -5.440 -8.997 1.00 87.44 85 ILE A C 1
ATOM 688 O O . ILE A 1 85 ? 4.291 -5.541 -9.751 1.00 87.44 85 ILE A O 1
ATOM 692 N N . ALA A 1 86 ? 2.121 -5.045 -9.417 1.00 87.69 86 ALA A N 1
ATOM 693 C CA . ALA A 1 86 ? 1.824 -4.679 -10.798 1.00 87.69 86 ALA A CA 1
ATOM 694 C C . ALA A 1 86 ? 2.680 -3.500 -11.286 1.00 87.69 86 ALA A C 1
ATOM 696 O O . ALA A 1 86 ? 3.190 -3.526 -12.403 1.00 87.69 86 ALA A O 1
ATOM 697 N N . LEU A 1 87 ? 2.906 -2.494 -10.436 1.00 84.94 87 LEU A N 1
ATOM 698 C CA . LEU A 1 87 ? 3.755 -1.349 -10.761 1.00 84.94 87 LEU A CA 1
ATOM 699 C C . LEU A 1 87 ? 5.207 -1.766 -11.052 1.00 84.94 87 LEU A C 1
ATOM 701 O O . LEU A 1 87 ? 5.842 -1.205 -11.946 1.00 84.94 87 LEU A O 1
ATOM 705 N N . GLY A 1 88 ? 5.703 -2.788 -10.346 1.00 82.75 88 GLY A N 1
ATOM 706 C CA . GLY A 1 88 ? 7.023 -3.381 -10.573 1.00 82.75 88 GLY A CA 1
ATOM 707 C C . GLY A 1 88 ? 7.175 -4.113 -11.911 1.00 82.75 88 GLY A C 1
ATOM 708 O O . GLY A 1 88 ? 8.279 -4.521 -12.242 1.00 82.75 88 GLY A O 1
ATOM 709 N N . VAL A 1 89 ? 6.113 -4.265 -12.706 1.00 85.25 89 VAL A N 1
ATOM 710 C CA . VAL A 1 89 ? 6.202 -4.836 -14.063 1.00 85.25 89 VAL A CA 1
ATOM 711 C C . VAL A 1 89 ? 6.681 -3.799 -15.096 1.00 85.25 89 VAL A C 1
ATOM 713 O O . VAL A 1 89 ? 7.120 -4.169 -16.177 1.00 85.25 89 VAL A O 1
ATOM 716 N N . PHE A 1 90 ? 6.657 -2.499 -14.767 1.00 77.38 90 PHE A N 1
ATOM 717 C CA . PHE A 1 90 ? 7.170 -1.399 -15.609 1.00 77.38 90 PHE A CA 1
ATOM 718 C C . PHE A 1 90 ? 6.670 -1.366 -17.068 1.00 77.38 90 PHE A C 1
ATOM 720 O O . PHE A 1 90 ? 7.362 -0.877 -17.960 1.00 77.38 90 PHE A O 1
ATOM 727 N N . ASP A 1 91 ? 5.442 -1.813 -17.329 1.00 81.25 91 ASP A N 1
ATOM 728 C CA . ASP A 1 91 ? 4.853 -1.756 -18.670 1.00 81.25 91 ASP A CA 1
ATOM 729 C C . ASP A 1 91 ? 4.103 -0.433 -18.903 1.00 81.25 91 ASP A C 1
ATOM 731 O O . ASP A 1 91 ? 3.088 -0.115 -18.274 1.00 81.25 91 ASP A O 1
ATOM 735 N N . GLY A 1 92 ? 4.620 0.347 -19.856 1.00 79.81 92 GLY A N 1
ATOM 736 C CA . GLY A 1 92 ? 4.175 1.707 -20.151 1.00 79.81 92 GLY A CA 1
ATOM 737 C C . GLY A 1 92 ? 2.705 1.852 -20.556 1.00 79.81 92 GLY A C 1
ATOM 738 O O . GLY A 1 92 ? 2.165 2.948 -20.421 1.00 79.81 92 GLY A O 1
ATOM 739 N N . ARG A 1 93 ? 2.023 0.782 -20.999 1.00 85.88 93 ARG A N 1
ATOM 740 C CA . ARG A 1 93 ? 0.600 0.847 -21.397 1.00 85.88 93 ARG A CA 1
ATOM 741 C C . ARG A 1 93 ? -0.334 1.098 -20.214 1.00 85.88 93 ARG A C 1
ATOM 743 O O . ARG A 1 93 ? -1.398 1.683 -20.389 1.00 85.88 93 ARG A O 1
ATOM 750 N N . TRP A 1 94 ? 0.045 0.634 -19.026 1.00 83.88 94 TRP A N 1
ATOM 751 C CA . TRP A 1 94 ? -0.809 0.623 -17.833 1.00 83.88 94 TRP A CA 1
ATOM 752 C C . TRP A 1 94 ? -0.100 1.137 -16.579 1.00 83.88 94 TRP A C 1
ATOM 754 O O . TRP A 1 94 ? -0.743 1.324 -15.549 1.00 83.88 94 TRP A O 1
ATOM 764 N N . TRP A 1 95 ? 1.189 1.464 -16.667 1.00 85.06 95 TRP A N 1
ATOM 765 C CA . TRP A 1 95 ? 1.961 1.964 -15.535 1.00 85.06 95 TRP A CA 1
ATOM 766 C C . TRP A 1 95 ? 1.359 3.222 -14.894 1.00 85.06 95 TRP A C 1
ATOM 768 O O . TRP A 1 95 ? 1.138 3.251 -13.687 1.00 85.06 95 TRP A O 1
ATOM 778 N N . TRP A 1 96 ? 1.019 4.240 -15.691 1.00 86.12 96 TRP A N 1
ATOM 779 C CA . TRP A 1 96 ? 0.429 5.491 -15.193 1.00 86.12 96 TRP A CA 1
ATOM 780 C C . TRP A 1 96 ? -0.912 5.311 -14.462 1.00 86.12 96 TRP A C 1
ATOM 782 O O . TRP A 1 96 ? -1.034 5.799 -13.334 1.00 86.12 96 TRP A O 1
ATOM 792 N N . PRO A 1 97 ? -1.919 4.614 -15.031 1.00 90.06 97 PRO A N 1
ATOM 793 C CA . PRO A 1 97 ? -3.165 4.375 -14.310 1.00 90.06 97 PRO A CA 1
ATOM 794 C C . PRO A 1 97 ? -2.966 3.493 -13.070 1.00 90.06 97 PRO A C 1
ATOM 796 O O . PRO A 1 97 ? -3.580 3.768 -12.040 1.00 90.06 97 PRO A O 1
ATOM 799 N N . VAL A 1 98 ? -2.078 2.489 -13.112 1.00 88.88 98 VAL A N 1
ATOM 800 C CA . VAL A 1 98 ? -1.749 1.668 -11.931 1.00 88.88 98 VAL A CA 1
ATOM 801 C C . VAL A 1 98 ? -1.090 2.509 -10.845 1.00 88.88 98 VAL A C 1
ATOM 803 O O . VAL A 1 98 ? -1.450 2.373 -9.678 1.00 88.88 98 VAL A O 1
ATOM 806 N N . PHE A 1 99 ? -0.177 3.411 -11.199 1.00 85.62 99 PHE A N 1
ATOM 807 C CA . PHE A 1 99 ? 0.470 4.316 -10.255 1.00 85.62 99 PHE A CA 1
ATOM 808 C C . PHE A 1 99 ? -0.551 5.211 -9.544 1.00 85.62 99 PHE A C 1
ATOM 810 O O . PHE A 1 99 ? -0.604 5.238 -8.313 1.00 85.62 99 PHE A O 1
ATOM 817 N N . ALA A 1 100 ? -1.426 5.874 -10.308 1.00 88.88 100 ALA A N 1
ATOM 818 C CA . ALA A 1 100 ? -2.489 6.709 -9.754 1.00 88.88 100 ALA A CA 1
ATOM 819 C C . ALA A 1 100 ? -3.432 5.904 -8.841 1.00 88.88 100 ALA A C 1
ATOM 821 O O . ALA A 1 100 ? -3.760 6.341 -7.735 1.00 88.88 100 ALA A O 1
ATOM 822 N N . LEU A 1 101 ? -3.813 4.694 -9.263 1.00 91.31 101 LEU A N 1
ATOM 823 C CA . LEU A 1 101 ? -4.657 3.802 -8.472 1.00 91.31 101 LEU A CA 1
ATOM 824 C C . LEU A 1 101 ? -3.955 3.334 -7.190 1.00 91.31 101 LEU A C 1
ATOM 826 O O . LEU A 1 101 ? -4.583 3.275 -6.137 1.00 91.31 101 LEU A O 1
ATOM 830 N N . THR A 1 102 ? -2.650 3.060 -7.245 1.00 87.38 102 THR A N 1
ATOM 831 C CA . THR A 1 102 ? -1.839 2.673 -6.080 1.00 87.38 102 THR A C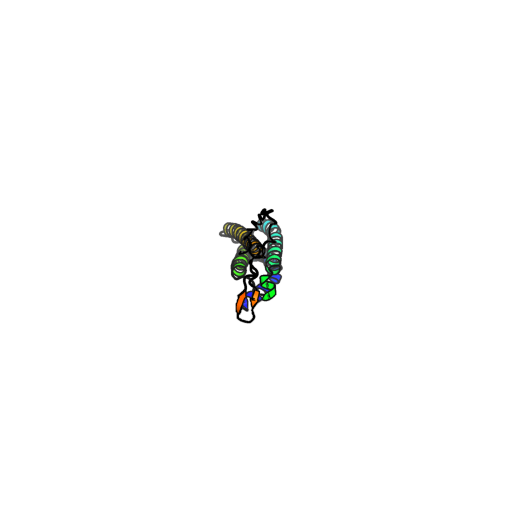A 1
ATOM 832 C C . THR A 1 102 ? -1.848 3.773 -5.025 1.00 87.38 102 THR A C 1
ATOM 834 O O . THR A 1 102 ? -2.033 3.486 -3.841 1.00 87.38 102 THR A O 1
ATOM 837 N N . ILE A 1 103 ? -1.705 5.034 -5.444 1.00 86.56 103 ILE A N 1
ATOM 838 C CA . ILE A 1 103 ? -1.786 6.192 -4.547 1.00 86.56 103 ILE A CA 1
ATOM 839 C C . ILE A 1 103 ? -3.189 6.297 -3.943 1.00 86.56 103 ILE A C 1
ATOM 841 O O . ILE A 1 103 ? -3.323 6.386 -2.723 1.00 86.56 103 ILE A O 1
ATOM 845 N N . ALA A 1 104 ? -4.236 6.231 -4.770 1.00 90.12 104 ALA A N 1
ATOM 846 C CA . ALA A 1 104 ? -5.619 6.335 -4.309 1.00 90.12 104 ALA A CA 1
ATOM 847 C C . ALA A 1 104 ? -5.977 5.234 -3.294 1.00 90.12 104 ALA A C 1
ATOM 849 O O . ALA A 1 104 ? -6.543 5.520 -2.238 1.00 90.12 104 ALA A O 1
ATOM 850 N N . VAL A 1 105 ? -5.592 3.984 -3.570 1.00 87.88 105 VAL A N 1
ATOM 851 C CA . VAL A 1 105 ? -5.809 2.849 -2.662 1.00 87.88 105 VAL A CA 1
ATOM 852 C C . VAL A 1 105 ? -4.946 2.974 -1.407 1.00 87.88 105 VAL A C 1
ATOM 854 O O . VAL A 1 105 ? -5.422 2.664 -0.318 1.00 87.88 105 VAL A O 1
ATOM 857 N N . GLY A 1 106 ? -3.717 3.484 -1.519 1.00 82.75 106 GLY A N 1
ATOM 858 C CA . GLY A 1 106 ? -2.868 3.784 -0.368 1.00 82.75 106 GLY A CA 1
ATOM 859 C C . GLY A 1 106 ? -3.532 4.780 0.584 1.00 82.75 106 GLY A C 1
ATOM 860 O O . GLY A 1 106 ? -3.636 4.510 1.782 1.00 82.75 106 GLY A O 1
ATOM 861 N N . ILE A 1 107 ? -4.056 5.888 0.051 1.00 85.62 107 ILE A N 1
ATOM 862 C CA . ILE A 1 107 ? -4.804 6.898 0.816 1.00 85.62 107 ILE A CA 1
ATOM 863 C C . ILE A 1 107 ? -6.067 6.284 1.426 1.00 85.62 107 ILE A C 1
ATOM 865 O O . ILE A 1 107 ? -6.337 6.490 2.610 1.00 85.62 107 ILE A O 1
ATOM 869 N N . ALA A 1 108 ? -6.814 5.489 0.656 1.00 84.12 108 ALA A N 1
ATOM 870 C CA . ALA A 1 108 ? -7.991 4.793 1.159 1.00 84.12 108 ALA A CA 1
ATOM 871 C C . ALA A 1 108 ? -7.639 3.862 2.331 1.00 84.12 108 ALA A C 1
ATOM 873 O O . ALA A 1 108 ? -8.343 3.881 3.336 1.00 84.12 108 ALA A O 1
ATOM 874 N N . ALA A 1 109 ? -6.525 3.123 2.256 1.00 80.00 109 ALA A N 1
ATOM 875 C CA . ALA A 1 109 ? -6.034 2.252 3.329 1.00 80.00 109 ALA A CA 1
ATOM 876 C C . ALA A 1 109 ? -5.710 3.026 4.614 1.00 80.00 109 ALA A C 1
ATOM 878 O O . ALA A 1 109 ? -6.046 2.594 5.723 1.00 80.00 109 ALA A O 1
ATOM 879 N N . MET A 1 110 ? -5.078 4.193 4.469 1.00 78.50 110 MET A N 1
ATOM 880 C CA . MET A 1 110 ? -4.805 5.092 5.589 1.00 78.50 110 MET A CA 1
ATOM 881 C C . MET A 1 110 ? -6.118 5.589 6.204 1.00 78.50 110 MET A C 1
ATOM 883 O O . MET A 1 110 ? -6.319 5.483 7.414 1.00 78.50 110 MET A O 1
ATOM 887 N N . TRP A 1 111 ? -7.048 6.065 5.372 1.00 82.00 111 TRP A N 1
ATOM 888 C CA . TRP A 1 111 ? -8.333 6.598 5.821 1.00 82.00 111 TRP A CA 1
ATOM 889 C C . TRP A 1 111 ? -9.196 5.544 6.513 1.00 82.00 111 TRP A C 1
ATOM 891 O O . TRP A 1 111 ? -9.775 5.809 7.568 1.00 82.00 111 TRP A O 1
ATOM 901 N N . THR A 1 112 ? -9.260 4.323 5.973 1.00 76.38 112 THR A N 1
ATOM 902 C CA . THR A 1 112 ? -10.002 3.224 6.600 1.00 76.38 112 THR A CA 1
ATOM 903 C C . THR A 1 112 ? -9.450 2.927 7.982 1.00 76.38 112 THR A C 1
ATOM 905 O O . THR A 1 112 ? -10.226 2.845 8.932 1.00 76.38 112 THR A O 1
ATOM 908 N N . SER A 1 113 ? -8.126 2.862 8.110 1.00 70.00 113 SER A N 1
ATOM 909 C CA . SER A 1 113 ? -7.455 2.573 9.375 1.00 70.00 113 SER A CA 1
ATOM 910 C C . SER A 1 113 ? -7.671 3.687 10.409 1.00 70.00 113 SER A C 1
ATOM 912 O O . SER A 1 113 ? -7.960 3.415 11.575 1.00 70.00 113 SER A O 1
ATOM 914 N N . LEU A 1 114 ? -7.625 4.951 9.977 1.00 73.81 114 LEU A N 1
ATOM 915 C CA . LEU A 1 114 ? -7.866 6.111 10.836 1.00 73.81 114 LEU A CA 1
ATOM 916 C C . LEU A 1 114 ? -9.333 6.202 11.282 1.00 73.81 114 LEU A C 1
ATOM 918 O O . LEU A 1 114 ? -9.624 6.377 12.464 1.00 73.81 114 LEU A O 1
ATOM 922 N N . SER A 1 115 ? -10.273 6.014 10.349 1.00 73.62 115 SER A N 1
ATOM 923 C CA . SER A 1 115 ? -11.714 6.041 10.632 1.00 73.62 115 SER A CA 1
ATOM 924 C C . SER A 1 115 ? -12.124 4.949 11.621 1.00 73.62 115 SER A C 1
ATOM 926 O O . SER A 1 115 ? -13.013 5.141 12.445 1.00 73.62 115 SER A O 1
ATOM 928 N N . GLN A 1 116 ? -11.461 3.799 11.555 1.00 69.06 116 GLN A N 1
ATOM 929 C CA . GLN A 1 116 ? -11.656 2.683 12.459 1.00 69.06 116 GLN A CA 1
ATOM 930 C C . GLN A 1 116 ? -11.089 2.964 13.852 1.00 69.06 116 GLN A C 1
ATOM 932 O O . GLN A 1 116 ? -11.766 2.683 14.838 1.00 69.06 116 GLN A O 1
ATOM 937 N N . LEU A 1 117 ? -9.898 3.567 13.939 1.00 70.44 117 LEU A N 1
ATOM 938 C CA . LEU A 1 117 ? -9.329 4.011 15.209 1.00 70.44 117 LEU A CA 1
ATOM 939 C C . LEU A 1 117 ? -10.243 5.038 15.888 1.00 70.44 117 LEU A C 1
ATOM 941 O O . LEU A 1 117 ? -10.508 4.930 17.078 1.00 70.44 117 LEU A O 1
ATOM 945 N N . TRP A 1 118 ? -10.804 5.981 15.128 1.00 69.12 118 TRP A N 1
ATOM 946 C CA . TRP A 1 118 ? -11.801 6.928 15.636 1.00 69.12 118 TRP A CA 1
ATOM 947 C C . TRP A 1 118 ? -13.097 6.264 16.109 1.00 69.12 118 TRP A C 1
ATOM 949 O O . TRP A 1 118 ? -13.677 6.712 17.095 1.00 69.12 118 TRP A O 1
ATOM 959 N N . ARG A 1 119 ? -13.561 5.196 15.450 1.00 66.62 119 ARG A N 1
ATOM 960 C CA . ARG A 1 119 ? -14.729 4.429 15.920 1.00 66.62 119 ARG A CA 1
ATOM 961 C C . ARG A 1 119 ? -14.442 3.662 17.209 1.00 66.62 119 ARG A C 1
ATOM 963 O O . ARG A 1 119 ? -15.333 3.570 18.040 1.00 66.62 119 ARG A O 1
ATOM 970 N N . GLU A 1 120 ? -13.231 3.130 17.366 1.00 64.62 120 GLU A N 1
ATOM 971 C CA . GLU A 1 120 ? -12.798 2.422 18.581 1.00 64.62 120 GLU A CA 1
ATOM 972 C C . GLU A 1 120 ? -12.476 3.380 19.740 1.00 64.62 120 GLU A C 1
ATOM 974 O O . GLU A 1 120 ? -12.674 3.023 20.897 1.00 64.62 120 GLU A O 1
ATOM 979 N N . ALA A 1 121 ? -12.008 4.596 19.440 1.00 61.34 121 ALA A N 1
ATOM 980 C CA . ALA A 1 121 ? -11.726 5.640 20.424 1.00 61.34 121 ALA A CA 1
ATOM 981 C C . ALA A 1 121 ? -12.980 6.407 20.869 1.00 61.34 121 ALA A C 1
ATOM 983 O O . ALA A 1 121 ? -12.986 6.993 21.953 1.00 61.34 121 ALA A O 1
ATOM 984 N N . LYS A 1 122 ? -14.056 6.410 20.065 1.00 57.50 122 LYS A N 1
ATOM 985 C CA . LYS A 1 122 ? -15.363 6.846 20.562 1.00 57.50 122 LYS A CA 1
ATOM 986 C C . LYS A 1 122 ? -15.765 5.904 21.699 1.00 57.50 122 LYS A C 1
ATOM 988 O O . LYS A 1 122 ? -15.685 4.693 21.504 1.00 57.50 122 LYS A O 1
ATOM 993 N N . PRO A 1 123 ? -16.203 6.425 22.858 1.00 48.84 123 PRO A N 1
ATOM 994 C CA . PRO A 1 123 ? -16.644 5.598 23.969 1.00 48.84 123 PRO A CA 1
ATOM 995 C C . PRO A 1 123 ? -17.885 4.822 23.526 1.00 48.84 123 PRO A C 1
ATOM 997 O O . PRO A 1 123 ? -19.012 5.307 23.603 1.00 48.84 123 PRO A O 1
ATOM 1000 N N . ALA A 1 124 ? -17.673 3.621 22.995 1.00 51.84 124 ALA A N 1
ATOM 1001 C CA . ALA A 1 124 ? -18.729 2.643 22.876 1.00 51.84 124 ALA A CA 1
ATOM 1002 C C . ALA A 1 124 ? -19.172 2.329 24.311 1.00 51.84 124 ALA A C 1
ATOM 1004 O O . ALA A 1 124 ? -18.300 2.133 25.167 1.00 51.84 124 ALA A O 1
ATOM 1005 N N . PRO A 1 125 ? -20.483 2.310 24.611 1.00 50.31 125 PRO A N 1
ATOM 1006 C CA . PRO A 1 125 ? -20.946 1.864 25.913 1.00 50.31 125 PRO A CA 1
ATOM 1007 C C . PRO A 1 125 ? -20.353 0.476 26.127 1.00 50.31 125 PRO A C 1
ATOM 1009 O O . PRO A 1 125 ? -20.585 -0.437 25.333 1.00 50.31 125 PRO A O 1
ATOM 1012 N N . VAL A 1 126 ? -19.490 0.362 27.136 1.00 51.97 126 VAL A N 1
ATOM 1013 C CA . VAL A 1 126 ? -18.836 -0.887 27.506 1.00 51.97 126 VAL A CA 1
ATOM 1014 C C . VAL A 1 126 ? -19.954 -1.850 27.878 1.00 51.97 126 VAL A C 1
ATOM 1016 O O . VAL A 1 126 ? -20.485 -1.798 28.983 1.00 51.97 126 VAL A O 1
ATOM 1019 N N . LEU A 1 127 ? -20.353 -2.684 26.920 1.00 52.81 127 LEU A N 1
ATOM 1020 C CA . LEU A 1 127 ? -21.254 -3.796 27.153 1.00 52.81 127 LEU A CA 1
ATOM 1021 C C . LEU A 1 127 ? -20.444 -4.839 27.910 1.00 52.81 127 LEU A C 1
ATOM 1023 O O . LEU A 1 127 ? -19.725 -5.646 27.317 1.00 52.81 127 LEU A O 1
ATOM 1027 N N . LEU A 1 128 ? -20.510 -4.770 29.236 1.00 55.16 128 LEU A N 1
ATOM 1028 C CA . LEU A 1 128 ? -19.985 -5.826 30.083 1.00 55.16 128 LEU A CA 1
ATOM 1029 C C . LEU A 1 128 ? -20.833 -7.063 29.800 1.00 55.16 128 LEU A C 1
ATOM 1031 O O . LEU A 1 128 ? -22.057 -7.030 29.900 1.00 55.16 128 LEU A O 1
ATOM 1035 N N . ARG A 1 129 ? -20.193 -8.140 29.355 1.00 49.97 129 ARG A N 1
ATOM 1036 C CA . ARG A 1 129 ? -20.883 -9.397 29.087 1.00 49.97 129 ARG A CA 1
ATOM 1037 C C . ARG A 1 129 ? -20.805 -10.239 30.347 1.00 49.97 129 ARG A C 1
ATOM 1039 O O . ARG A 1 129 ? -19.714 -10.636 30.752 1.00 49.97 129 ARG A O 1
ATOM 1046 N N . THR A 1 130 ? -21.947 -10.468 30.975 1.00 54.25 130 THR A N 1
ATOM 1047 C CA . THR A 1 130 ? -22.063 -11.375 32.120 1.00 54.25 130 THR A CA 1
ATOM 1048 C C . THR A 1 130 ? -21.807 -12.813 31.632 1.00 54.25 130 THR A C 1
ATOM 1050 O O . THR A 1 130 ? -22.066 -13.092 30.454 1.00 54.25 130 THR A O 1
ATOM 1053 N N . PRO A 1 131 ? -21.308 -13.741 32.474 1.00 55.97 131 PRO A N 1
ATOM 1054 C CA . PRO A 1 131 ? -21.116 -15.150 32.101 1.00 55.97 131 PRO A CA 1
ATOM 1055 C C . PRO A 1 131 ? -22.351 -15.818 31.473 1.00 55.97 131 PRO A C 1
ATOM 1057 O O . PRO A 1 131 ? -22.203 -16.712 30.646 1.00 55.97 131 PRO A O 1
ATOM 1060 N N . ASP A 1 132 ? -23.549 -15.309 31.770 1.00 59.84 132 ASP A N 1
ATOM 1061 C CA . ASP A 1 132 ? -24.834 -15.776 31.233 1.00 59.84 132 ASP A CA 1
ATOM 1062 C C . ASP A 1 132 ? -25.164 -15.251 29.817 1.00 59.84 132 ASP A C 1
ATOM 1064 O O . ASP A 1 132 ? -26.269 -15.433 29.312 1.00 59.84 132 ASP A O 1
ATOM 1068 N N . GLY A 1 133 ? -24.231 -14.559 29.152 1.00 54.81 133 GLY A N 1
ATOM 1069 C CA . GLY A 1 133 ? -24.373 -14.118 27.758 1.00 54.81 133 GLY A CA 1
ATOM 1070 C C . GLY A 1 133 ? -25.237 -12.870 27.541 1.00 54.81 133 GLY A C 1
ATOM 1071 O O . GLY A 1 133 ? -25.282 -12.350 26.421 1.00 54.81 133 GLY A O 1
ATOM 1072 N N . VAL A 1 134 ? -25.857 -12.341 28.595 1.00 59.22 134 VAL A N 1
ATOM 1073 C CA . VAL A 1 134 ? -26.602 -11.076 28.567 1.00 59.22 134 VAL A CA 1
ATOM 1074 C C . VAL A 1 134 ? -25.651 -9.875 28.511 1.00 59.22 134 VAL A C 1
ATOM 1076 O O . VAL A 1 134 ? -24.648 -9.806 29.225 1.00 59.22 134 VAL A O 1
ATOM 1079 N N . GLY A 1 135 ? -25.936 -8.932 27.610 1.00 53.88 135 GLY A N 1
ATOM 1080 C CA . GLY A 1 135 ? -25.192 -7.677 27.509 1.00 53.88 135 GLY A CA 1
ATOM 1081 C C . GLY A 1 135 ? -25.669 -6.692 28.571 1.00 53.88 135 GLY A C 1
ATOM 1082 O O . GLY A 1 135 ? -26.823 -6.277 28.537 1.00 53.88 135 GLY A O 1
ATOM 1083 N N . TYR A 1 136 ? -24.792 -6.309 29.497 1.00 54.16 136 TYR A N 1
ATOM 1084 C CA . TYR A 1 136 ? -25.073 -5.289 30.499 1.00 54.16 136 TYR A CA 1
ATOM 1085 C C . TYR A 1 136 ? -24.685 -3.911 29.957 1.00 54.16 136 TYR A C 1
ATOM 1087 O O . TYR A 1 136 ? -23.507 -3.634 29.723 1.00 54.16 136 TYR A O 1
ATOM 1095 N N . VAL A 1 137 ? -25.679 -3.045 29.754 1.00 58.50 137 VAL A N 1
ATOM 1096 C CA . VAL A 1 137 ? -25.460 -1.605 29.573 1.00 58.50 137 VAL A CA 1
ATOM 1097 C C . VAL A 1 137 ? -25.365 -1.001 30.975 1.00 58.50 137 VAL A C 1
ATOM 1099 O O . VAL A 1 137 ? -26.343 -1.098 31.719 1.00 58.50 137 VAL A O 1
ATOM 1102 N N . PRO A 1 138 ? -24.230 -0.395 31.373 1.00 58.72 138 PRO A N 1
ATOM 1103 C CA . PRO A 1 138 ? -24.147 0.296 32.651 1.00 58.72 138 PRO A CA 1
ATOM 1104 C C . PRO A 1 138 ? -25.226 1.375 32.700 1.00 58.72 138 PRO A C 1
ATOM 1106 O O . PRO A 1 138 ? -25.295 2.210 31.796 1.00 58.72 138 PRO A O 1
ATOM 1109 N N . ALA A 1 139 ? -26.076 1.346 33.730 1.00 60.47 139 ALA A N 1
ATOM 1110 C CA . ALA A 1 139 ? -27.045 2.410 33.948 1.00 60.47 139 ALA A CA 1
ATOM 1111 C C . ALA A 1 139 ? -26.312 3.767 33.948 1.00 60.47 139 ALA A C 1
ATOM 1113 O O . ALA A 1 139 ? -25.202 3.843 34.497 1.00 60.47 139 ALA A O 1
ATOM 1114 N N . PRO A 1 140 ? -26.884 4.823 33.334 1.00 58.47 140 PRO A N 1
ATOM 1115 C CA . PRO A 1 140 ? -26.341 6.168 33.448 1.00 58.47 140 PRO A CA 1
ATOM 1116 C C . PRO A 1 140 ? -26.052 6.439 34.922 1.00 58.47 140 PRO A C 1
ATOM 1118 O O . PRO A 1 140 ? -26.928 6.238 35.765 1.00 58.47 140 PRO A O 1
ATOM 1121 N N . ARG A 1 141 ? -24.805 6.812 35.240 1.00 62.53 141 ARG A N 1
ATOM 1122 C CA . ARG A 1 141 ? -24.434 7.209 36.602 1.00 62.53 141 ARG A CA 1
ATOM 1123 C C . ARG A 1 141 ? -25.474 8.248 37.032 1.00 62.53 141 ARG A C 1
ATOM 1125 O O . ARG A 1 141 ? -25.602 9.226 36.294 1.00 62.53 141 ARG A O 1
ATOM 1132 N N . PRO A 1 142 ? -26.220 8.038 38.136 1.00 63.12 142 PRO A N 1
ATOM 1133 C CA . PRO A 1 142 ? -27.157 9.038 38.619 1.00 63.12 142 PRO A CA 1
ATOM 1134 C C . PRO A 1 142 ? -26.401 10.357 38.685 1.00 63.12 142 PRO A C 1
ATOM 1136 O O . PRO A 1 142 ? -25.345 10.426 39.324 1.00 63.12 142 PRO A O 1
ATOM 1139 N N . GLU A 1 143 ? -26.863 11.352 37.927 1.00 57.16 143 GLU A N 1
ATOM 1140 C CA . GLU A 1 143 ? -26.376 12.717 38.067 1.00 57.16 143 GLU A CA 1
ATOM 1141 C C . GLU A 1 143 ? -26.531 13.008 39.561 1.00 57.16 143 GLU A C 1
ATOM 1143 O O . GLU A 1 143 ? -27.629 12.842 40.102 1.00 57.16 143 GLU A O 1
ATOM 1148 N N . ALA A 1 144 ? -25.415 13.265 40.260 1.00 61.66 144 ALA A N 1
ATOM 1149 C CA . ALA A 1 144 ? -25.475 13.645 41.666 1.00 61.66 144 ALA A CA 1
ATOM 1150 C C . ALA A 1 144 ? -26.561 14.718 41.765 1.00 61.66 144 ALA A C 1
ATOM 1152 O O . ALA A 1 144 ? -26.532 15.609 40.906 1.00 61.66 144 ALA A O 1
ATOM 1153 N N . PRO A 1 145 ? -27.533 14.598 42.694 1.00 58.00 145 PRO A N 1
ATOM 1154 C CA . PRO A 1 145 ? -28.669 15.501 42.732 1.00 58.00 145 PRO A CA 1
ATOM 1155 C C . PRO A 1 145 ? -28.141 16.916 42.569 1.00 58.00 145 PRO A C 1
ATOM 1157 O O . PRO A 1 145 ? -27.336 17.367 43.390 1.00 58.00 145 PRO A O 1
ATOM 1160 N N . ARG A 1 146 ? -28.504 17.592 41.468 1.00 54.81 146 ARG A N 1
ATOM 1161 C CA . ARG A 1 146 ? -28.339 19.040 41.450 1.00 54.81 146 ARG A CA 1
ATOM 1162 C C . ARG A 1 146 ? -29.122 19.483 42.663 1.00 54.81 146 ARG A C 1
ATOM 1164 O O . ARG A 1 146 ? -30.320 19.218 42.735 1.00 54.81 146 ARG A O 1
ATOM 1171 N N . VAL A 1 147 ? -28.422 20.075 43.622 1.00 57.88 147 VAL A N 1
ATOM 1172 C CA . VAL A 1 147 ? -29.047 20.862 44.673 1.00 57.88 147 VAL A CA 1
ATOM 1173 C C . VAL A 1 147 ? -29.669 22.036 43.931 1.00 57.88 147 VAL A C 1
ATOM 1175 O O . VAL A 1 147 ? -29.048 23.067 43.709 1.00 57.88 147 VAL A O 1
ATOM 1178 N N . VAL A 1 148 ? -30.848 21.794 43.370 1.00 60.56 148 VAL A N 1
ATOM 1179 C CA . VAL A 1 148 ? -31.801 22.846 43.106 1.00 60.56 148 VAL A CA 1
ATOM 1180 C C . VAL A 1 148 ? -32.219 23.238 44.511 1.00 60.56 148 VAL A C 1
ATOM 1182 O O . VAL A 1 148 ? -32.667 22.373 45.266 1.00 60.56 148 VAL A O 1
ATOM 1185 N N . ASP A 1 149 ? -31.973 24.489 44.892 1.00 56.47 149 ASP A N 1
ATOM 1186 C CA . ASP A 1 149 ? -32.576 25.103 46.074 1.00 56.47 149 ASP A CA 1
ATOM 1187 C C . ASP A 1 149 ? -34.097 25.123 45.855 1.00 56.47 149 ASP A C 1
ATOM 1189 O O . ASP A 1 149 ? -34.698 26.141 45.523 1.00 56.47 149 ASP A O 1
ATOM 1193 N N . GLU A 1 150 ? -34.723 23.953 45.914 1.00 61.00 150 GLU A N 1
ATOM 1194 C CA . GLU A 1 150 ? -36.160 23.810 45.862 1.00 61.00 150 GLU A CA 1
ATOM 1195 C C . GLU A 1 150 ? -36.627 24.102 47.282 1.00 61.00 150 GLU A C 1
ATOM 1197 O O . GLU A 1 150 ? -36.435 23.311 48.205 1.00 61.00 150 GLU A O 1
ATOM 1202 N N . GLU A 1 151 ? -37.112 25.324 47.477 1.00 57.41 151 GLU A N 1
ATOM 1203 C CA . GLU A 1 151 ? -37.615 25.830 48.745 1.00 57.41 151 GLU A CA 1
ATOM 1204 C C . GLU A 1 151 ? -38.758 24.930 49.240 1.00 57.41 151 GLU A C 1
ATOM 1206 O O . GLU A 1 151 ? -39.901 25.008 48.791 1.00 57.41 151 GLU A O 1
ATOM 1211 N N . ILE A 1 152 ? -38.431 24.021 50.163 1.00 65.38 152 ILE A N 1
ATOM 1212 C CA . ILE A 1 152 ? -39.388 23.108 50.787 1.00 65.38 152 ILE A CA 1
ATOM 1213 C C . I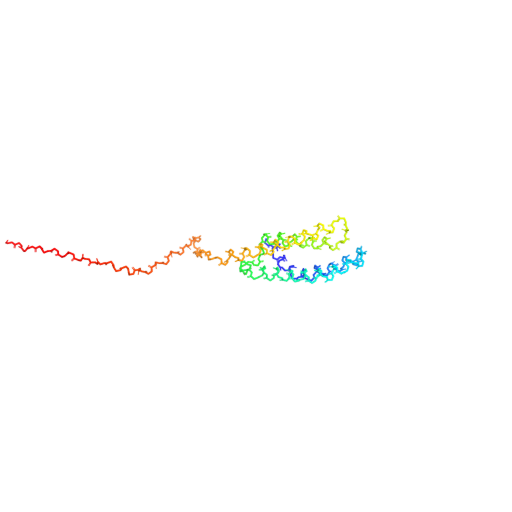LE A 1 152 ? -40.234 23.912 51.782 1.00 65.38 152 ILE A C 1
ATOM 1215 O O . ILE A 1 152 ? -39.859 24.094 52.942 1.00 65.38 152 ILE A O 1
ATOM 1219 N N . VAL A 1 153 ? -41.403 24.384 51.345 1.00 64.44 153 VAL A N 1
ATOM 1220 C CA . VAL A 1 153 ? -42.390 25.016 52.232 1.00 64.44 153 VAL A CA 1
ATOM 1221 C C . VAL A 1 153 ? -43.175 23.930 52.972 1.00 64.44 153 VAL A C 1
ATOM 1223 O O . VAL A 1 153 ? -44.073 23.289 52.427 1.00 64.44 153 VAL A O 1
ATOM 1226 N N . ILE A 1 154 ? -42.841 23.721 54.247 1.00 67.12 154 ILE A N 1
ATOM 1227 C CA . ILE A 1 154 ? -43.558 22.799 55.136 1.00 67.12 154 ILE A CA 1
ATOM 1228 C C . ILE A 1 154 ? -44.811 23.501 55.673 1.00 67.12 154 ILE A C 1
ATOM 1230 O O . ILE A 1 154 ? -44.732 24.316 56.593 1.00 67.12 154 ILE A O 1
ATOM 1234 N N . ILE A 1 155 ? -45.984 23.152 55.144 1.00 67.12 155 ILE A N 1
ATOM 1235 C CA . ILE A 1 155 ? -47.266 23.593 55.706 1.00 67.12 155 ILE A CA 1
ATOM 1236 C C . ILE A 1 155 ? -47.633 22.648 56.852 1.00 67.12 155 ILE A C 1
ATOM 1238 O O . ILE A 1 155 ? -47.999 21.494 56.644 1.00 67.12 155 ILE A O 1
ATOM 1242 N N . ARG A 1 156 ? -47.501 23.138 58.088 1.00 64.62 156 ARG A N 1
ATOM 1243 C CA . ARG A 1 156 ? -47.902 22.412 59.297 1.00 64.62 156 ARG A CA 1
ATOM 1244 C C . ARG A 1 156 ? -49.344 22.782 59.642 1.00 64.62 156 ARG A C 1
ATOM 1246 O O . ARG A 1 156 ? -49.594 23.861 60.176 1.00 64.62 156 ARG A O 1
ATOM 1253 N N . GLU A 1 157 ? -50.286 21.898 59.341 1.00 64.56 157 GLU A N 1
ATOM 1254 C CA . GLU A 1 157 ? -51.689 22.088 59.711 1.00 64.56 157 GLU A CA 1
ATOM 1255 C C . GLU A 1 157 ? -51.873 21.855 61.223 1.00 64.56 157 GLU A C 1
ATOM 1257 O O . GLU A 1 157 ? -51.440 20.840 61.772 1.00 64.56 157 GLU A O 1
ATOM 1262 N N . LYS A 1 158 ? -52.465 22.830 61.927 1.00 53.78 158 LYS A N 1
ATOM 1263 C CA . LYS A 1 158 ? -52.840 22.702 63.343 1.00 53.78 158 LYS A CA 1
ATOM 1264 C C . LYS A 1 158 ? -54.255 22.138 63.427 1.00 53.78 158 LYS A C 1
ATOM 1266 O O . LYS A 1 158 ? -55.217 22.883 63.269 1.00 53.78 158 LYS A O 1
ATOM 1271 N N . THR A 1 159 ? -54.392 20.856 63.743 1.00 65.38 159 THR A N 1
ATOM 1272 C CA . THR A 1 159 ? -55.684 20.303 64.169 1.00 65.38 159 THR A CA 1
ATOM 1273 C C . THR A 1 159 ? -55.967 20.748 65.613 1.00 65.38 159 THR A C 1
ATOM 1275 O O . THR A 1 159 ? -55.112 20.527 66.477 1.00 65.38 159 THR A O 1
ATOM 1278 N N . PRO A 1 160 ? -57.108 21.397 65.917 1.00 65.31 160 PRO A N 1
ATOM 1279 C CA . PRO A 1 160 ? -57.471 21.726 67.293 1.00 65.31 160 PRO A CA 1
ATOM 1280 C C . PRO A 1 160 ? -57.830 20.448 68.070 1.00 65.31 160 PRO A C 1
ATOM 1282 O O . PRO A 1 160 ? -58.357 19.507 67.471 1.00 65.31 160 PRO A O 1
ATOM 1285 N N . PRO A 1 161 ? -57.564 20.394 69.386 1.00 66.56 161 PRO A N 1
ATOM 1286 C CA . PRO A 1 161 ? -57.881 19.222 70.192 1.00 66.56 161 PRO A CA 1
ATOM 1287 C C . PRO A 1 161 ? -59.406 19.026 70.304 1.00 66.56 161 PRO A C 1
ATOM 1289 O O . PRO A 1 161 ? -60.136 20.019 70.374 1.00 66.56 161 PRO A O 1
ATOM 1292 N N . PRO A 1 162 ? -59.896 17.773 70.320 1.00 67.25 162 PRO A N 1
ATOM 1293 C CA . PRO A 1 162 ? -61.313 17.487 70.523 1.00 67.25 162 PRO A CA 1
ATOM 1294 C C . PRO A 1 162 ? -61.749 17.882 71.945 1.00 67.25 162 PRO A C 1
ATOM 1296 O O . PRO A 1 162 ? -60.988 17.691 72.897 1.00 67.25 162 PRO A O 1
ATOM 1299 N N . ALA A 1 163 ? -62.947 18.469 72.043 1.00 57.81 163 ALA A N 1
ATOM 1300 C CA . ALA A 1 163 ? -63.589 18.932 73.277 1.00 57.81 163 ALA A CA 1
ATOM 1301 C C . ALA A 1 163 ? -64.178 17.788 74.113 1.00 57.81 163 ALA A C 1
ATOM 1303 O O . ALA A 1 163 ? -64.608 16.780 73.505 1.00 57.81 163 ALA A O 1
#

Sequence (163 aa):
MWLRQAFFRWLIPAAFLLPLWLLIGWIVFGANPWALLWVIVSAPIVLVWQVILTLLIRARGTVRAGRAVSWTDLGVVGAWHVLVIALGVFDGRWWWPVFALTIAVGIAAMWTSLSQLWREAKPAPVLLRTPDGVGYVPAPRPEAPRVVDEEIVIIREKTPPPA

pLDDT: mean 72.57, std 12.37, range [47.94, 91.31]

Foldseek 3Di:
DVVQLVVLVVLVVLLQVLLVLLVVLCVVLVADPVVVVVSVVVSVVSNVLSVVLSCLQVVDPVCVVPVGGDPVLCVLVVVLSVLSNVCSNNDPVCNVVSVVVNVVSSVVSVVVSVVVVVVVPPPDQPQDQDPVRDTDRPDDDPPPPPPPVPPPDDDDDDDDDDD

Organism: NCBI:txid36805

Radius of gyration: 29.79 Å; chains: 1; bounding box: 80×45×95 Å